Protein AF-A0AAW7XFF9-F1 (afdb_monomer_lite)

Foldseek 3Di:
DPDDAPDDPVRLVVLLVCQLPDPDQEAEAEDAAALPDQPDPDDHCVVVVVNSVSVVCSNVVSPGHHYHYHYDDDDPDDDDDDDDDDPPDD

Organism: NCBI:txid86304

Sequence (90 aa):
QVGRTILGEEQWNWLNLELKNSTANFNVVMSSIQVIPAEHPYEKWGNFPNERERLFGVIAGSKAKNVIILSRYVGLFDKAKARIVGSDQY

Structure (mmCIF, N/CA/C/O backbone):
data_AF-A0AAW7XFF9-F1
#
_entry.id   AF-A0AAW7XFF9-F1
#
loop_
_atom_site.group_PDB
_atom_site.id
_atom_site.type_symbol
_atom_site.label_atom_id
_atom_site.label_alt_id
_atom_site.label_comp_id
_atom_site.label_asym_id
_atom_site.label_entity_id
_atom_site.label_seq_id
_atom_site.pdbx_PDB_ins_code
_atom_site.Cartn_x
_atom_site.Cartn_y
_atom_site.Cartn_z
_atom_site.occupancy
_atom_site.B_iso_or_equiv
_atom_site.auth_seq_id
_atom_site.auth_comp_id
_atom_site.auth_asym_id
_atom_site.auth_atom_id
_atom_site.pdbx_PDB_model_num
ATOM 1 N N . GLN A 1 1 ? 22.927 1.268 -7.945 1.00 42.50 1 GLN A N 1
ATOM 2 C CA . GLN A 1 1 ? 21.907 2.190 -8.487 1.00 42.50 1 GLN A CA 1
ATOM 3 C C . GLN A 1 1 ? 20.865 2.377 -7.402 1.00 42.50 1 GLN A C 1
ATOM 5 O O . GLN A 1 1 ? 20.412 1.370 -6.874 1.00 42.50 1 GLN A O 1
ATOM 10 N N . VAL A 1 2 ? 20.523 3.613 -7.033 1.00 51.28 2 VAL A N 1
ATOM 11 C CA . VAL A 1 2 ? 19.313 3.858 -6.233 1.00 51.28 2 VAL A CA 1
ATOM 12 C C . VAL A 1 2 ? 18.149 3.394 -7.110 1.00 51.28 2 VAL A C 1
ATOM 14 O O . VAL A 1 2 ? 17.975 3.915 -8.212 1.00 51.28 2 VAL A O 1
ATOM 17 N N . GLY A 1 3 ? 17.471 2.315 -6.714 1.00 64.69 3 GLY A N 1
ATOM 18 C CA . GLY A 1 3 ? 16.359 1.758 -7.482 1.00 64.69 3 GLY A CA 1
ATOM 19 C C . GLY A 1 3 ? 15.289 2.827 -7.690 1.00 64.69 3 GLY A C 1
ATOM 20 O O . GLY A 1 3 ? 15.052 3.643 -6.802 1.00 64.69 3 GLY A O 1
ATOM 21 N N . ARG A 1 4 ? 14.673 2.877 -8.876 1.00 77.00 4 ARG A N 1
ATOM 22 C CA . ARG A 1 4 ? 13.588 3.835 -9.118 1.00 77.00 4 ARG A CA 1
ATOM 23 C C . ARG A 1 4 ? 12.411 3.457 -8.217 1.00 77.00 4 ARG A C 1
ATOM 25 O O . ARG A 1 4 ? 11.998 2.301 -8.234 1.00 77.00 4 ARG A O 1
ATOM 32 N N . THR A 1 5 ? 11.893 4.421 -7.465 1.00 88.38 5 THR A N 1
ATOM 33 C CA . THR A 1 5 ? 10.783 4.225 -6.529 1.00 88.38 5 THR A CA 1
ATOM 34 C C . THR A 1 5 ? 9.511 4.924 -7.017 1.00 88.38 5 THR A C 1
ATOM 36 O O . THR A 1 5 ? 9.601 5.918 -7.740 1.00 88.38 5 THR A O 1
ATOM 39 N N . ILE A 1 6 ? 8.339 4.411 -6.629 1.00 91.56 6 ILE A N 1
ATOM 40 C CA . ILE A 1 6 ? 7.056 5.112 -6.792 1.00 91.56 6 ILE A CA 1
ATOM 41 C C . ILE A 1 6 ? 6.749 5.953 -5.548 1.00 91.56 6 ILE A C 1
ATOM 43 O O . ILE A 1 6 ? 6.256 7.072 -5.685 1.00 91.56 6 ILE A O 1
ATOM 47 N N . LEU A 1 7 ? 7.056 5.435 -4.352 1.00 94.38 7 LEU A N 1
ATOM 48 C CA . LEU A 1 7 ? 6.879 6.133 -3.078 1.00 94.38 7 LEU A CA 1
ATOM 49 C C . LEU A 1 7 ? 8.214 6.223 -2.325 1.00 94.38 7 LEU A C 1
ATOM 51 O O . LEU A 1 7 ? 8.944 5.244 -2.188 1.00 94.38 7 LEU A O 1
ATOM 55 N N . GLY A 1 8 ? 8.550 7.395 -1.791 1.00 95.31 8 GLY A N 1
ATOM 56 C CA . GLY A 1 8 ? 9.706 7.523 -0.896 1.00 95.31 8 GLY A CA 1
ATOM 57 C C . GLY A 1 8 ? 9.539 6.684 0.380 1.00 95.31 8 GLY A C 1
ATOM 58 O O . GLY A 1 8 ? 8.419 6.358 0.769 1.00 95.31 8 GLY A O 1
ATOM 59 N N . GLU A 1 9 ? 10.633 6.366 1.077 1.00 95.19 9 GLU A N 1
ATOM 60 C CA . GLU A 1 9 ? 10.574 5.569 2.319 1.00 95.19 9 GLU A CA 1
ATOM 61 C C . GLU A 1 9 ? 9.641 6.174 3.380 1.00 95.19 9 GLU A C 1
ATOM 63 O O . GLU A 1 9 ? 8.893 5.454 4.038 1.00 95.19 9 GLU A O 1
ATOM 68 N N . GLU A 1 10 ? 9.609 7.502 3.505 1.00 96.88 10 GLU A N 1
ATOM 69 C CA . GLU A 1 10 ? 8.675 8.194 4.402 1.00 96.88 10 GLU A CA 1
ATOM 70 C C . GLU A 1 10 ? 7.211 7.945 4.016 1.00 96.88 10 GLU A C 1
ATOM 72 O O . GLU A 1 10 ? 6.380 7.670 4.881 1.00 96.88 10 GLU A O 1
ATOM 77 N N . GLN A 1 11 ? 6.898 7.966 2.717 1.00 97.25 11 GLN A N 1
ATOM 78 C CA . GLN A 1 11 ? 5.554 7.692 2.205 1.00 97.25 11 GLN A CA 1
ATOM 79 C C . GLN A 1 11 ? 5.164 6.226 2.406 1.00 97.25 11 GLN A C 1
ATOM 81 O O . GLN A 1 11 ? 4.015 5.937 2.739 1.00 97.25 11 GLN A O 1
ATOM 86 N N . TRP A 1 12 ? 6.111 5.299 2.251 1.00 97.19 12 TRP A N 1
ATOM 87 C CA . TRP A 1 12 ? 5.885 3.885 2.538 1.00 97.19 12 TRP A CA 1
ATOM 88 C C . TRP A 1 12 ? 5.588 3.632 4.014 1.00 97.19 12 TRP A C 1
ATOM 90 O O . TRP A 1 12 ? 4.648 2.903 4.340 1.00 97.19 12 TRP A O 1
ATOM 100 N N . ASN A 1 13 ? 6.362 4.253 4.902 1.00 97.69 13 ASN A N 1
ATOM 101 C CA . ASN A 1 13 ? 6.146 4.157 6.341 1.00 97.69 13 ASN A CA 1
ATOM 102 C C . ASN A 1 13 ? 4.797 4.755 6.741 1.00 97.69 13 ASN A C 1
ATOM 104 O O . ASN A 1 13 ? 4.054 4.126 7.494 1.00 97.69 13 ASN A O 1
ATOM 108 N N . TRP A 1 14 ? 4.458 5.922 6.189 1.00 98.25 14 TRP A N 1
ATOM 109 C CA . TRP A 1 14 ? 3.157 6.552 6.380 1.00 98.25 14 TRP A CA 1
ATOM 110 C C . TRP A 1 14 ? 2.013 5.629 5.941 1.00 98.25 14 TRP A C 1
ATOM 112 O O . TRP A 1 14 ? 1.160 5.297 6.759 1.00 98.25 14 TRP A O 1
ATOM 122 N N . LEU A 1 15 ? 2.034 5.124 4.702 1.00 98.06 15 LEU A N 1
ATOM 123 C CA . LEU A 1 15 ? 0.961 4.274 4.170 1.00 98.06 15 LEU A CA 1
ATOM 124 C C . LEU A 1 15 ? 0.756 3.009 5.015 1.00 98.06 15 LEU A C 1
ATOM 126 O O . LEU A 1 15 ? -0.378 2.614 5.292 1.00 98.06 15 LEU A O 1
ATOM 130 N N . ASN A 1 16 ? 1.853 2.378 5.439 1.00 97.81 16 ASN A N 1
ATOM 131 C CA . ASN A 1 16 ? 1.797 1.194 6.287 1.00 97.81 16 ASN A CA 1
ATOM 132 C C . ASN A 1 16 ? 1.175 1.493 7.658 1.00 97.81 16 ASN A C 1
ATOM 134 O O . ASN A 1 16 ? 0.352 0.715 8.137 1.00 97.81 16 ASN A O 1
ATOM 138 N N . LEU A 1 17 ? 1.542 2.614 8.285 1.00 98.19 17 LEU A N 1
ATOM 139 C CA . LEU A 1 17 ? 0.987 3.017 9.578 1.00 98.19 17 LEU A CA 1
ATOM 140 C C . LEU A 1 17 ? -0.497 3.386 9.478 1.00 98.19 17 LEU A C 1
ATOM 142 O O . LEU A 1 17 ? -1.271 2.944 10.325 1.00 98.19 17 LEU A O 1
ATOM 146 N N . GLU A 1 18 ? -0.902 4.123 8.442 1.00 98.25 18 GLU A N 1
ATOM 147 C CA . GLU A 1 18 ? -2.308 4.481 8.208 1.00 98.25 18 GLU A CA 1
ATOM 148 C C . GLU A 1 18 ? -3.185 3.236 8.064 1.00 98.25 18 GLU A C 1
ATOM 150 O O . GLU A 1 18 ? -4.183 3.084 8.767 1.00 98.25 18 GLU A O 1
ATOM 155 N N . LEU A 1 19 ? -2.789 2.293 7.202 1.00 98.00 19 LEU A N 1
ATOM 156 C CA . LEU A 1 19 ? -3.567 1.073 6.993 1.00 98.00 19 LEU A CA 1
ATOM 157 C C . LEU A 1 19 ? -3.570 0.182 8.240 1.00 98.00 19 LEU A C 1
ATOM 159 O O . LEU A 1 19 ? -4.623 -0.323 8.624 1.00 98.00 19 LEU A O 1
ATOM 163 N N . LYS A 1 20 ? -2.422 0.014 8.907 1.00 97.75 20 LYS A N 1
ATOM 164 C CA . LYS A 1 20 ? -2.309 -0.832 10.106 1.00 97.75 20 LYS A CA 1
ATOM 165 C C . LYS A 1 20 ? -3.145 -0.312 11.278 1.00 97.75 20 LYS A C 1
ATOM 167 O O . LYS A 1 20 ? -3.659 -1.113 12.056 1.00 97.75 20 LYS A O 1
ATOM 172 N N . ASN A 1 21 ? -3.270 1.007 11.414 1.00 97.94 21 ASN A N 1
ATOM 173 C CA . ASN A 1 21 ? -4.008 1.637 12.509 1.00 97.94 21 ASN A CA 1
ATOM 174 C C . ASN A 1 21 ? -5.468 1.957 12.151 1.00 97.94 21 ASN A C 1
ATOM 176 O O . ASN A 1 21 ? -6.221 2.423 13.008 1.00 97.94 21 ASN A O 1
ATOM 180 N N . SER A 1 2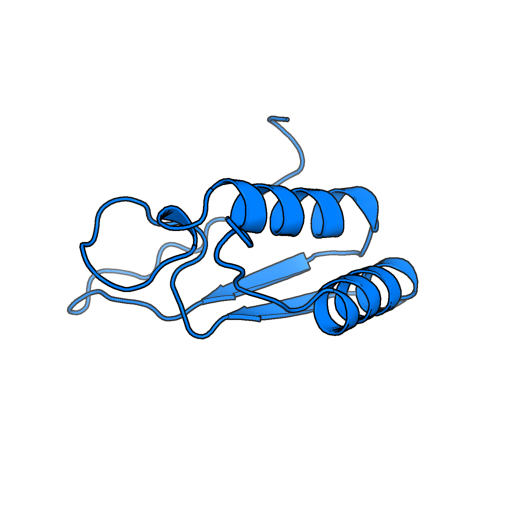2 ? -5.885 1.715 10.906 1.00 97.50 22 SER A N 1
ATOM 181 C CA . SER A 1 22 ? -7.233 2.039 10.453 1.00 97.50 22 SER A CA 1
ATOM 182 C C . SER A 1 22 ? -8.293 1.174 11.134 1.00 97.50 22 SER A C 1
ATOM 184 O O . SER A 1 22 ? -8.270 -0.058 11.089 1.00 97.50 22 SER A O 1
ATOM 186 N N . THR A 1 23 ? -9.291 1.838 11.715 1.00 97.06 23 THR A N 1
ATOM 187 C CA . THR A 1 23 ? -10.511 1.214 12.250 1.00 97.06 23 THR A CA 1
ATOM 188 C C . THR A 1 23 ? -11.700 1.339 11.295 1.00 97.06 23 THR A C 1
ATOM 190 O O . THR A 1 23 ? -12.795 0.863 11.607 1.00 97.06 23 THR A O 1
ATOM 193 N N . ALA A 1 24 ? -11.497 1.949 10.122 1.00 97.19 24 ALA A N 1
ATOM 194 C CA . ALA A 1 24 ? -12.548 2.204 9.149 1.00 97.19 24 ALA A CA 1
ATOM 195 C C . ALA A 1 24 ? -13.123 0.902 8.569 1.00 97.19 24 ALA A C 1
ATOM 197 O O . ALA A 1 24 ? -12.432 -0.108 8.417 1.00 97.19 24 ALA A O 1
ATOM 198 N N . ASN A 1 25 ? -14.405 0.929 8.194 1.00 97.38 25 ASN A N 1
ATOM 199 C CA . ASN A 1 25 ? -15.034 -0.202 7.509 1.00 97.38 25 ASN A CA 1
ATOM 200 C C . ASN A 1 25 ? -14.509 -0.392 6.081 1.00 97.38 25 ASN A C 1
ATOM 202 O O . ASN A 1 25 ? -14.571 -1.509 5.575 1.00 97.38 25 ASN A O 1
ATOM 206 N N . PHE A 1 26 ? -14.008 0.673 5.454 1.00 95.38 26 PHE A N 1
ATOM 207 C CA . PHE A 1 26 ? -13.430 0.680 4.113 1.00 95.38 26 PHE A CA 1
ATOM 208 C C . PHE A 1 26 ? -12.200 1.578 4.087 1.00 95.38 26 PHE A C 1
ATOM 210 O O . PHE A 1 26 ? -12.190 2.632 4.722 1.00 95.38 26 PHE A O 1
ATOM 217 N N . ASN A 1 27 ? -11.195 1.181 3.313 1.00 96.50 27 ASN A N 1
ATOM 218 C CA . ASN A 1 27 ? -9.970 1.947 3.113 1.00 96.50 27 ASN A CA 1
ATOM 219 C C . ASN A 1 27 ? -9.755 2.130 1.616 1.00 96.50 27 ASN A C 1
ATOM 221 O O . ASN A 1 27 ? -9.716 1.148 0.882 1.00 96.50 27 ASN A O 1
ATOM 225 N N . VAL A 1 28 ? -9.624 3.368 1.149 1.00 94.94 28 VAL A N 1
ATOM 226 C CA . VAL A 1 28 ? -9.440 3.645 -0.278 1.00 94.94 28 VAL A CA 1
ATOM 227 C C . VAL A 1 28 ? -8.013 4.115 -0.516 1.00 94.94 28 VAL A C 1
ATOM 229 O O . VAL A 1 28 ? -7.621 5.177 -0.043 1.00 94.94 28 VAL A O 1
ATOM 232 N N . VAL A 1 29 ? -7.247 3.334 -1.276 1.00 94.81 29 VAL A N 1
ATOM 233 C CA . VAL A 1 29 ? -5.909 3.710 -1.742 1.00 94.81 29 VAL A CA 1
ATOM 234 C C . VAL A 1 29 ? -6.033 4.179 -3.183 1.00 94.81 29 VAL A C 1
ATOM 236 O O . VAL A 1 29 ? -6.386 3.404 -4.072 1.00 94.81 29 VAL A O 1
ATOM 239 N N . MET A 1 30 ? -5.757 5.459 -3.423 1.00 93.50 30 MET A N 1
ATOM 240 C CA . MET A 1 30 ? -5.878 6.056 -4.749 1.00 93.50 30 MET A CA 1
ATOM 241 C C . MET A 1 30 ? -4.505 6.252 -5.394 1.00 93.50 30 MET A C 1
ATOM 243 O O . MET A 1 30 ? -3.597 6.807 -4.782 1.00 93.50 30 MET A O 1
ATOM 247 N N . SER A 1 31 ? -4.359 5.816 -6.644 1.00 90.25 31 SER A N 1
ATOM 248 C CA . SER A 1 31 ? -3.135 5.970 -7.430 1.00 90.25 31 SER A CA 1
ATOM 249 C C . SER A 1 31 ? -3.405 6.676 -8.758 1.00 90.25 31 SER A C 1
ATOM 251 O O . SER A 1 31 ? -4.343 6.353 -9.487 1.00 90.25 31 SER A O 1
ATOM 253 N N . SER A 1 32 ? -2.553 7.634 -9.114 1.00 87.94 32 SER A N 1
ATOM 254 C CA . SER A 1 32 ? -2.631 8.364 -10.387 1.00 87.94 32 SER A CA 1
ATOM 255 C C . SER A 1 32 ? -2.244 7.508 -11.603 1.00 87.94 32 SER A C 1
ATOM 257 O O . SER A 1 32 ? -2.617 7.828 -12.734 1.00 87.94 32 SER A O 1
ATOM 259 N N . ILE A 1 33 ? -1.536 6.397 -11.388 1.00 87.69 33 ILE A N 1
ATOM 260 C CA . ILE A 1 33 ? -1.090 5.464 -12.427 1.00 87.69 33 ILE A CA 1
ATOM 261 C C . ILE A 1 33 ? -1.678 4.069 -12.206 1.00 87.69 33 ILE A C 1
ATOM 263 O O . ILE A 1 33 ? -2.104 3.709 -11.112 1.00 87.69 33 ILE A O 1
ATOM 267 N N . GLN A 1 34 ? -1.722 3.272 -13.270 1.00 85.75 34 GLN A N 1
ATOM 268 C CA . GLN A 1 34 ? -2.361 1.957 -13.266 1.00 85.75 34 GLN A CA 1
ATOM 269 C C . GLN A 1 34 ? -1.657 0.966 -12.330 1.00 85.75 34 GLN A C 1
ATOM 271 O O . GLN A 1 34 ? -0.466 0.706 -12.501 1.00 85.75 34 GLN A O 1
ATOM 276 N N . VAL A 1 35 ? -2.398 0.388 -11.375 1.00 84.19 35 VAL A N 1
ATOM 277 C CA . VAL A 1 35 ? -1.850 -0.569 -10.390 1.00 84.19 35 VAL A CA 1
ATOM 278 C C . VAL A 1 35 ? -1.896 -2.017 -10.895 1.00 84.19 35 VAL A C 1
ATOM 280 O O . VAL A 1 35 ? -0.935 -2.764 -10.721 1.00 84.19 35 VAL A O 1
ATOM 283 N N . ILE A 1 36 ? -3.003 -2.426 -11.529 1.00 73.81 36 ILE A N 1
ATOM 284 C CA . ILE A 1 36 ? -3.255 -3.828 -11.923 1.00 73.81 36 ILE A CA 1
ATOM 285 C C . ILE A 1 36 ? -2.844 -4.141 -13.377 1.00 73.81 36 ILE A C 1
ATOM 287 O O . ILE A 1 36 ? -2.126 -5.131 -13.565 1.00 73.81 36 ILE A O 1
ATOM 291 N N . PRO A 1 37 ? -3.280 -3.371 -14.401 1.00 67.06 37 PRO A N 1
ATOM 292 C CA . PRO A 1 37 ? -3.036 -3.723 -15.801 1.00 67.06 37 PRO A CA 1
ATOM 293 C C . PRO A 1 37 ? -1.548 -3.708 -16.165 1.00 67.06 37 PRO A C 1
ATOM 295 O O . PRO A 1 37 ? -0.819 -2.778 -15.817 1.00 67.06 37 PRO A O 1
ATOM 298 N N . ALA A 1 38 ? -1.105 -4.730 -16.901 1.00 58.66 38 ALA A N 1
ATOM 299 C CA . ALA A 1 38 ? 0.288 -4.898 -17.319 1.00 58.66 38 ALA A CA 1
ATOM 300 C C . ALA A 1 38 ? 0.531 -4.591 -18.807 1.00 58.66 38 ALA A C 1
ATOM 302 O O . ALA A 1 38 ? 1.683 -4.534 -19.226 1.00 58.66 38 ALA A O 1
ATOM 303 N N . GLU A 1 39 ? -0.506 -4.348 -19.609 1.00 57.84 39 GLU A N 1
ATOM 304 C CA . GLU A 1 39 ? -0.405 -4.488 -21.073 1.00 57.84 39 GLU A CA 1
ATOM 305 C C . GLU A 1 39 ? -0.204 -3.170 -21.846 1.00 57.84 39 GLU A C 1
ATOM 307 O O . GLU A 1 39 ? 0.170 -3.197 -23.013 1.00 57.84 39 GLU A O 1
ATOM 312 N N . HIS A 1 40 ? -0.350 -2.000 -21.212 1.00 63.50 40 HIS A N 1
ATOM 313 C CA . HIS A 1 40 ? -0.232 -0.706 -21.910 1.00 63.50 40 HIS A CA 1
ATOM 314 C C . HIS A 1 40 ? 1.135 -0.022 -21.725 1.00 63.50 40 HIS A C 1
ATOM 316 O O . HIS A 1 40 ? 1.721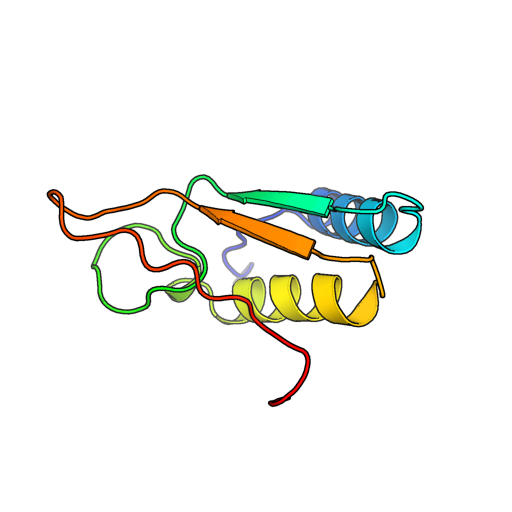 -0.140 -20.651 1.00 63.50 40 HIS A O 1
ATOM 322 N N . PRO A 1 41 ? 1.651 0.731 -22.716 1.00 60.62 41 PRO A N 1
ATOM 323 C CA . PRO A 1 41 ? 3.000 1.315 -22.676 1.00 60.62 41 PRO A CA 1
ATOM 324 C C . PRO A 1 41 ? 3.156 2.521 -21.728 1.00 60.62 41 PRO A C 1
ATOM 326 O O . PRO A 1 41 ? 4.263 3.024 -21.558 1.00 60.62 41 PRO A O 1
ATOM 329 N N . TYR A 1 42 ? 2.071 3.003 -21.119 1.00 70.06 42 TYR A N 1
ATOM 330 C CA . TYR A 1 42 ? 2.089 4.172 -20.235 1.00 70.06 42 TYR A CA 1
ATOM 331 C C . TYR A 1 42 ? 2.666 3.869 -18.842 1.00 70.06 42 TYR A C 1
ATOM 333 O O . TYR A 1 42 ? 2.831 2.712 -18.449 1.00 70.06 42 TYR A O 1
ATOM 341 N N . GLU A 1 43 ? 2.940 4.928 -18.071 1.00 72.75 43 GLU A N 1
ATOM 342 C CA . GLU A 1 43 ? 3.347 4.818 -16.667 1.00 72.75 43 GLU A CA 1
ATOM 343 C C . GLU A 1 43 ? 2.322 4.025 -15.844 1.00 72.75 43 GLU A C 1
ATOM 345 O O . GLU A 1 43 ? 1.132 4.361 -15.778 1.00 72.75 43 GLU A O 1
ATOM 350 N N . LYS A 1 44 ? 2.819 2.952 -15.226 1.00 81.81 44 LYS A N 1
ATOM 351 C CA . LYS A 1 44 ? 2.067 1.961 -14.456 1.00 81.81 44 LYS A CA 1
ATOM 352 C C . LYS A 1 44 ? 2.980 1.328 -13.414 1.00 81.81 44 LYS A C 1
ATOM 354 O O . LYS A 1 44 ? 4.192 1.231 -13.615 1.00 81.81 44 LYS A O 1
ATOM 359 N N . TRP A 1 45 ? 2.387 0.797 -12.354 1.00 89.31 45 TRP A N 1
ATOM 360 C CA . TRP A 1 45 ? 3.101 0.034 -11.328 1.00 89.31 45 TRP A CA 1
ATOM 361 C C . TRP A 1 45 ? 3.770 -1.223 -11.895 1.00 89.31 45 TRP A C 1
ATOM 363 O O . TRP A 1 45 ? 4.783 -1.668 -11.374 1.00 89.31 45 TRP A O 1
ATOM 373 N N . GLY A 1 46 ? 3.270 -1.764 -13.013 1.00 84.50 46 GLY A N 1
ATOM 374 C CA . GLY A 1 46 ? 3.930 -2.854 -13.741 1.00 84.50 46 GLY A CA 1
ATOM 375 C C . GLY A 1 46 ? 5.351 -2.537 -14.234 1.00 84.50 46 GLY A C 1
ATOM 376 O O . GLY A 1 46 ? 6.109 -3.466 -14.479 1.00 84.50 46 GLY A O 1
ATOM 377 N N . ASN A 1 4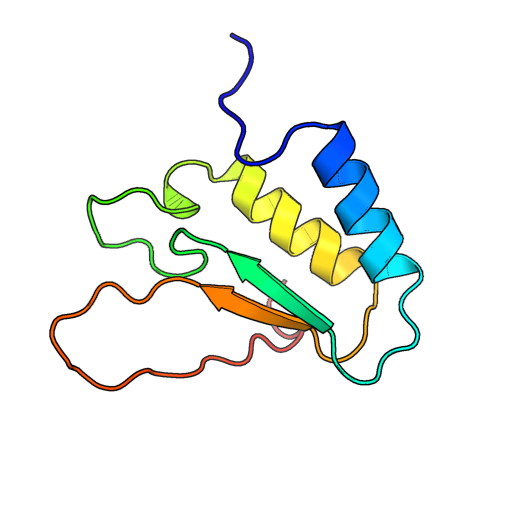7 ? 5.740 -1.259 -14.335 1.00 86.94 47 ASN A N 1
ATOM 378 C CA . ASN A 1 47 ? 7.116 -0.862 -14.666 1.00 86.94 47 ASN A CA 1
ATOM 379 C C . ASN A 1 47 ? 8.052 -0.884 -13.437 1.00 86.94 47 ASN A C 1
ATOM 381 O O . ASN A 1 47 ? 9.264 -0.744 -13.591 1.00 86.94 47 ASN A O 1
ATOM 385 N N . PHE A 1 48 ? 7.495 -1.054 -12.232 1.00 90.12 48 PHE A N 1
ATOM 386 C CA . PHE A 1 48 ? 8.184 -1.054 -10.940 1.00 90.12 48 PHE A CA 1
ATOM 387 C C . PHE A 1 48 ? 7.736 -2.282 -10.122 1.00 90.12 48 PHE A C 1
ATOM 389 O O . PHE A 1 48 ? 7.027 -2.138 -9.123 1.00 90.12 48 PHE A O 1
ATOM 396 N N . PRO A 1 49 ? 8.093 -3.508 -10.551 1.00 88.56 49 PR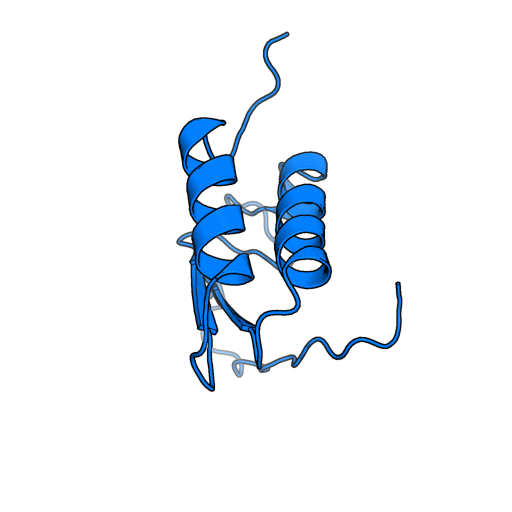O A N 1
ATOM 397 C CA . PRO A 1 49 ? 7.545 -4.741 -9.981 1.00 88.56 49 PRO A CA 1
ATOM 398 C C . PRO A 1 49 ? 7.759 -4.850 -8.464 1.00 88.56 49 PRO A C 1
ATOM 400 O O . PRO A 1 49 ? 6.821 -5.203 -7.758 1.00 88.56 49 PRO A O 1
ATOM 403 N N . ASN A 1 50 ? 8.928 -4.446 -7.959 1.00 91.44 50 ASN A N 1
ATOM 404 C CA . ASN A 1 50 ? 9.235 -4.478 -6.524 1.00 91.44 50 ASN A CA 1
ATOM 405 C C . ASN A 1 50 ? 8.369 -3.496 -5.716 1.00 91.44 50 ASN A C 1
ATOM 407 O O . ASN A 1 50 ? 7.894 -3.827 -4.636 1.00 91.44 50 ASN A O 1
ATOM 411 N N . GLU A 1 51 ? 8.123 -2.294 -6.245 1.00 93.69 51 GLU A N 1
ATOM 412 C CA . GLU A 1 51 ? 7.255 -1.301 -5.595 1.00 93.69 51 GLU A CA 1
ATOM 413 C C . GLU A 1 51 ? 5.795 -1.769 -5.596 1.00 93.69 51 GLU A C 1
ATOM 415 O O . GLU A 1 51 ? 5.070 -1.598 -4.618 1.00 93.69 51 GLU A O 1
ATOM 420 N N . ARG A 1 52 ? 5.362 -2.413 -6.685 1.00 92.06 52 ARG A N 1
ATOM 421 C CA . ARG A 1 52 ? 4.028 -3.011 -6.798 1.00 92.06 52 ARG A CA 1
ATOM 422 C C . ARG A 1 52 ? 3.831 -4.148 -5.803 1.00 92.06 52 ARG A C 1
ATOM 424 O O . ARG A 1 52 ? 2.790 -4.216 -5.154 1.00 92.06 52 ARG A O 1
ATOM 431 N N . GLU A 1 53 ? 4.814 -5.028 -5.683 1.00 92.75 53 GLU A N 1
ATOM 432 C CA . GLU A 1 53 ? 4.802 -6.099 -4.694 1.00 92.75 53 GLU A CA 1
ATOM 433 C C . GLU A 1 53 ? 4.784 -5.528 -3.272 1.00 92.75 53 GLU A C 1
ATOM 435 O O . GLU A 1 53 ? 3.955 -5.940 -2.462 1.00 92.75 53 GLU A O 1
ATOM 440 N N . ARG A 1 54 ? 5.594 -4.497 -2.994 1.00 95.50 54 ARG A N 1
ATOM 441 C CA . ARG A 1 54 ? 5.584 -3.780 -1.711 1.00 95.50 54 ARG A CA 1
ATOM 442 C C . ARG A 1 54 ? 4.212 -3.182 -1.394 1.00 95.50 54 ARG A C 1
ATOM 444 O O . ARG A 1 54 ? 3.761 -3.317 -0.260 1.00 95.50 54 ARG A O 1
ATOM 451 N N . LEU A 1 55 ? 3.512 -2.593 -2.372 1.00 95.38 55 LEU A N 1
ATOM 452 C CA . LEU A 1 55 ? 2.145 -2.086 -2.187 1.00 95.38 55 LEU A CA 1
ATOM 453 C C . LEU A 1 55 ? 1.194 -3.193 -1.722 1.00 95.38 55 LEU A C 1
ATOM 455 O O . LEU A 1 55 ? 0.481 -3.022 -0.733 1.00 95.38 55 LEU A O 1
ATOM 459 N N . PHE A 1 56 ? 1.187 -4.328 -2.424 1.00 94.50 56 PHE A N 1
ATOM 460 C CA . PHE A 1 56 ? 0.328 -5.453 -2.061 1.00 94.50 56 PHE A CA 1
ATOM 461 C C . PHE A 1 56 ? 0.719 -6.063 -0.715 1.00 94.50 56 PHE A C 1
ATOM 463 O O . PHE A 1 56 ? -0.165 -6.375 0.080 1.00 94.50 56 PHE A O 1
ATOM 470 N N . GLY A 1 57 ? 2.017 -6.153 -0.418 1.00 95.94 57 GLY A N 1
ATOM 471 C CA . GLY A 1 57 ? 2.527 -6.612 0.870 1.00 95.94 57 GLY A CA 1
ATOM 472 C C . GLY A 1 57 ? 2.097 -5.715 2.032 1.00 95.94 57 GLY A C 1
ATOM 473 O O . GLY A 1 57 ? 1.643 -6.222 3.055 1.00 95.94 57 GLY A O 1
ATOM 474 N N . VAL A 1 58 ? 2.159 -4.389 1.868 1.00 97.06 58 VAL A N 1
ATOM 475 C CA . VAL A 1 58 ? 1.673 -3.426 2.872 1.00 97.06 58 VAL A CA 1
ATOM 476 C C . VAL A 1 58 ? 0.169 -3.588 3.094 1.00 97.06 58 VAL A C 1
ATOM 478 O O . VAL A 1 58 ? -0.279 -3.682 4.235 1.00 97.06 58 VAL A O 1
ATOM 481 N N . ILE A 1 59 ? -0.617 -3.684 2.018 1.00 95.62 59 ILE A N 1
ATOM 482 C CA . ILE A 1 59 ? -2.070 -3.869 2.113 1.00 95.62 59 ILE A CA 1
ATOM 483 C C . ILE A 1 59 ? -2.403 -5.180 2.837 1.00 95.62 59 ILE A C 1
ATOM 485 O O . ILE A 1 59 ? -3.141 -5.154 3.822 1.00 95.62 59 ILE A O 1
ATOM 489 N N . ALA A 1 60 ? -1.821 -6.304 2.413 1.00 94.19 60 ALA A N 1
ATOM 490 C CA . ALA A 1 60 ? -2.063 -7.613 3.018 1.00 94.19 60 ALA A CA 1
ATOM 491 C C . ALA A 1 60 ? -1.589 -7.677 4.482 1.00 94.19 60 ALA A C 1
ATOM 493 O O . ALA A 1 60 ? -2.313 -8.153 5.358 1.00 94.19 60 ALA A O 1
ATOM 494 N N . GLY A 1 61 ? -0.397 -7.147 4.770 1.00 95.75 61 GLY A N 1
ATOM 495 C CA . GLY A 1 61 ? 0.204 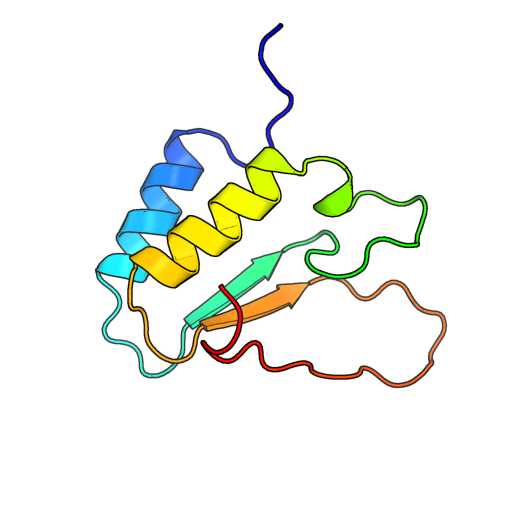-7.148 6.104 1.00 95.75 61 GLY A CA 1
ATOM 496 C C . GLY A 1 61 ? -0.490 -6.223 7.106 1.00 95.75 61 GLY A C 1
ATOM 497 O O . GLY A 1 61 ? -0.471 -6.502 8.306 1.00 95.75 61 GLY A O 1
ATOM 498 N N . SER A 1 62 ? -1.139 -5.153 6.633 1.00 95.50 62 SER A N 1
ATOM 499 C CA . SER A 1 62 ? -1.849 -4.194 7.490 1.00 95.50 62 SER A CA 1
ATOM 500 C C . SER A 1 62 ? -3.080 -4.779 8.187 1.00 95.50 62 SER A C 1
ATOM 502 O O . SER A 1 62 ? -3.465 -4.290 9.246 1.00 95.50 62 SER A O 1
ATOM 504 N N . LYS A 1 63 ? -3.701 -5.818 7.603 1.00 92.88 63 LYS A N 1
ATOM 505 C CA . LYS A 1 63 ? -5.006 -6.369 8.019 1.00 92.88 63 LYS A CA 1
ATOM 506 C C . LYS A 1 63 ? -6.148 -5.336 8.029 1.00 92.88 63 LYS A C 1
ATOM 508 O O . LYS A 1 63 ? -7.171 -5.557 8.681 1.00 92.88 63 LYS A O 1
ATOM 513 N N . ALA A 1 64 ? -5.995 -4.227 7.302 1.00 95.00 64 ALA A N 1
ATOM 514 C CA . ALA A 1 64 ? -7.032 -3.215 7.141 1.00 95.00 64 ALA A CA 1
ATOM 515 C C . ALA A 1 64 ? -8.287 -3.810 6.481 1.00 95.00 64 ALA A C 1
ATOM 517 O O . ALA A 1 64 ? -8.207 -4.628 5.561 1.00 95.00 64 ALA A O 1
ATOM 518 N N . LYS A 1 65 ? -9.472 -3.389 6.932 1.00 94.94 65 LYS A N 1
ATOM 519 C CA . LYS A 1 65 ? -10.743 -3.893 6.394 1.00 94.94 65 LYS A CA 1
ATOM 520 C C . LYS A 1 65 ? -11.024 -3.299 5.015 1.00 94.94 65 LYS A C 1
ATOM 522 O O . LYS A 1 65 ? -10.890 -2.090 4.824 1.00 94.94 65 LYS A O 1
ATOM 527 N N . ASN A 1 66 ? -11.471 -4.154 4.093 1.00 95.62 66 ASN A N 1
ATOM 528 C CA . ASN A 1 66 ? -12.020 -3.794 2.781 1.00 95.62 66 ASN A CA 1
ATOM 529 C C . ASN A 1 66 ? -11.201 -2.718 2.045 1.00 95.62 66 ASN A C 1
ATOM 531 O O . ASN A 1 66 ? -11.704 -1.627 1.759 1.00 95.62 66 ASN A O 1
ATOM 535 N N . VAL A 1 67 ? -9.926 -3.011 1.774 1.00 95.88 67 VAL A N 1
ATOM 536 C CA . VAL A 1 67 ? -9.055 -2.096 1.029 1.00 95.88 67 VAL A CA 1
ATOM 537 C C . VAL A 1 67 ? -9.445 -2.097 -0.450 1.00 95.88 67 VAL A C 1
ATOM 539 O O . VAL A 1 67 ? -9.417 -3.131 -1.114 1.00 95.88 67 VAL A O 1
ATOM 542 N N . ILE A 1 68 ? -9.797 -0.925 -0.971 1.00 93.62 68 ILE A N 1
ATOM 543 C CA . ILE A 1 68 ? -10.150 -0.686 -2.369 1.00 93.62 68 ILE A CA 1
ATOM 544 C C . ILE A 1 68 ? -9.031 0.130 -3.004 1.00 93.62 68 ILE A C 1
ATOM 546 O O . ILE A 1 68 ? -8.719 1.231 -2.551 1.00 93.62 68 ILE A O 1
ATOM 550 N N . ILE A 1 69 ? -8.454 -0.389 -4.085 1.00 92.69 69 ILE A N 1
ATOM 551 C CA . ILE A 1 69 ? -7.489 0.356 -4.892 1.00 92.69 69 ILE A CA 1
ATOM 552 C C . ILE A 1 69 ? -8.229 1.017 -6.051 1.00 92.69 69 ILE A C 1
ATOM 554 O O . ILE A 1 69 ? -8.817 0.333 -6.890 1.00 92.69 69 ILE A O 1
ATOM 558 N N . LEU A 1 70 ? -8.161 2.343 -6.118 1.00 89.62 70 LEU A N 1
ATOM 559 C CA . LEU A 1 70 ? -8.638 3.121 -7.256 1.00 89.62 70 LEU A CA 1
ATOM 560 C C . LEU A 1 70 ? -7.438 3.629 -8.044 1.00 89.62 70 LEU A C 1
ATOM 562 O O . LEU A 1 70 ? -6.544 4.261 -7.490 1.00 89.62 70 LEU A O 1
ATOM 566 N N . SER A 1 71 ? -7.414 3.367 -9.348 1.00 87.44 71 SER A N 1
ATOM 567 C CA . SER A 1 71 ? -6.354 3.868 -10.220 1.00 87.44 71 SER A CA 1
ATOM 568 C C . SER A 1 71 ? -6.905 4.436 -11.513 1.00 87.44 71 SER A C 1
ATOM 570 O O . SER A 1 71 ? -7.976 4.022 -11.960 1.00 87.44 71 SER A O 1
ATOM 572 N N . ARG A 1 72 ? -6.144 5.337 -12.141 1.00 78.81 72 ARG A N 1
ATOM 573 C CA . ARG A 1 72 ? -6.475 5.887 -13.461 1.00 78.81 72 ARG A CA 1
ATOM 574 C C . ARG A 1 72 ? -6.852 4.779 -14.450 1.00 78.81 72 ARG A C 1
ATOM 576 O O . ARG A 1 72 ? -6.112 3.815 -14.642 1.00 78.81 72 ARG A O 1
ATOM 583 N N . TYR A 1 73 ? -7.984 4.962 -15.119 1.00 69.62 73 TYR A N 1
ATOM 584 C CA . TYR A 1 73 ? -8.398 4.144 -16.252 1.00 69.62 73 TYR A CA 1
ATOM 585 C C . TYR A 1 73 ? -7.728 4.674 -17.527 1.00 69.62 73 TYR A C 1
ATOM 587 O O . TYR A 1 73 ? -7.746 5.877 -17.778 1.00 69.62 73 TYR A O 1
ATOM 595 N N . VAL A 1 74 ? -7.115 3.791 -18.318 1.00 61.34 74 VAL A N 1
ATOM 596 C CA . VAL A 1 74 ? -6.599 4.134 -19.655 1.00 61.34 74 VAL A CA 1
ATOM 597 C C . VAL A 1 74 ? -7.265 3.184 -20.638 1.00 61.34 74 VAL A C 1
ATOM 599 O O . VAL A 1 74 ? -6.698 2.168 -21.019 1.00 61.34 74 VAL A O 1
ATOM 602 N N . GLY A 1 75 ? -8.513 3.492 -20.968 1.00 54.38 75 GLY A N 1
ATOM 603 C CA . GLY A 1 75 ? -9.251 2.888 -22.066 1.00 54.38 75 GLY A CA 1
ATOM 604 C C . GLY A 1 75 ? -10.068 3.979 -22.749 1.00 54.38 75 GLY A C 1
ATOM 605 O O . GLY A 1 75 ? -10.708 4.786 -22.072 1.00 54.38 75 GLY A O 1
ATOM 606 N N . LEU A 1 76 ? -10.047 4.025 -24.084 1.00 49.19 76 LEU A N 1
ATOM 607 C CA . LEU A 1 76 ? -11.234 4.495 -24.800 1.00 49.19 76 LEU A CA 1
ATOM 608 C C . LEU A 1 76 ? -12.380 3.590 -24.331 1.00 49.19 76 LEU A C 1
ATOM 610 O O . LEU A 1 76 ? -12.186 2.380 -24.299 1.00 49.19 76 LEU A O 1
ATOM 614 N N . PHE A 1 77 ? -13.495 4.180 -23.895 1.00 46.94 77 PHE A N 1
ATOM 615 C CA . PHE A 1 77 ? -14.651 3.517 -23.278 1.00 46.94 77 PHE A CA 1
ATOM 616 C C . PHE A 1 77 ? -14.834 2.042 -23.663 1.00 46.94 77 PHE A C 1
ATOM 618 O O . PHE A 1 77 ? -15.448 1.742 -24.678 1.00 46.94 77 PHE A O 1
ATOM 625 N N . ASP A 1 78 ? -14.398 1.130 -22.796 1.00 38.44 78 ASP A N 1
ATOM 626 C CA . ASP A 1 78 ? -14.938 -0.223 -22.770 1.00 38.44 78 ASP A CA 1
ATOM 627 C C . ASP A 1 78 ? -14.947 -0.742 -21.331 1.00 38.44 78 ASP A C 1
ATOM 629 O O . ASP A 1 78 ? -13.917 -1.057 -20.733 1.00 38.44 78 ASP A O 1
ATOM 633 N N . LYS A 1 79 ? -16.156 -0.709 -20.758 1.00 36.81 79 LYS A N 1
ATOM 634 C CA . LYS A 1 79 ? -16.609 -1.260 -19.469 1.00 36.81 79 LYS A CA 1
ATOM 635 C C . LYS A 1 79 ? -15.524 -1.421 -18.395 1.00 36.81 79 LYS A C 1
ATOM 637 O O . LYS A 1 79 ? -14.782 -2.400 -18.362 1.00 36.81 79 LYS A O 1
ATOM 642 N N . ALA A 1 80 ? -15.535 -0.512 -17.419 1.00 40.84 80 ALA A N 1
ATOM 643 C CA . ALA A 1 80 ? -14.791 -0.670 -16.175 1.00 40.84 80 ALA A CA 1
ATOM 644 C C . ALA A 1 80 ? -15.165 -2.001 -15.492 1.00 40.84 80 ALA A C 1
ATOM 646 O O . ALA A 1 80 ? -16.272 -2.171 -14.982 1.00 40.84 80 ALA A O 1
ATOM 647 N N . LYS A 1 81 ? -14.238 -2.964 -15.497 1.00 38.31 81 LYS A N 1
ATOM 648 C CA . LYS A 1 81 ? -14.371 -4.226 -14.767 1.00 38.31 81 LYS A CA 1
ATOM 649 C C . LYS A 1 81 ? -13.782 -4.014 -13.373 1.00 38.31 81 LYS A C 1
ATOM 651 O O . LYS A 1 81 ? -12.565 -3.987 -13.210 1.00 38.31 81 LYS A O 1
ATOM 656 N N . ALA A 1 82 ? -14.640 -3.827 -12.373 1.00 40.56 82 ALA A N 1
ATOM 657 C CA . ALA A 1 82 ? -14.214 -3.851 -10.979 1.00 40.56 82 ALA A CA 1
ATOM 658 C C . ALA A 1 82 ? -13.734 -5.273 -10.643 1.00 40.56 82 ALA A C 1
ATOM 660 O O . ALA A 1 82 ? -14.494 -6.232 -10.782 1.00 40.56 82 ALA A O 1
ATOM 661 N N . ARG A 1 83 ? -12.469 -5.425 -10.239 1.00 45.03 83 ARG A N 1
ATOM 662 C CA . ARG A 1 83 ? -11.938 -6.693 -9.728 1.00 45.03 83 ARG A CA 1
ATOM 663 C C . ARG A 1 83 ? -11.680 -6.529 -8.239 1.00 45.03 83 ARG A C 1
ATOM 665 O O . ARG A 1 83 ? -10.781 -5.796 -7.845 1.00 45.03 83 ARG A O 1
ATOM 672 N N . ILE A 1 84 ? -12.494 -7.202 -7.434 1.00 46.19 84 ILE A N 1
ATOM 673 C CA . ILE A 1 84 ? -12.235 -7.382 -6.007 1.00 46.19 84 ILE A CA 1
ATOM 674 C C . ILE A 1 84 ? -11.096 -8.397 -5.906 1.00 46.19 84 ILE A C 1
ATOM 676 O O . ILE A 1 84 ? -11.221 -9.516 -6.405 1.00 46.19 84 ILE A O 1
ATOM 680 N N . VAL A 1 85 ? -9.968 -7.996 -5.323 1.00 51.03 85 VAL A N 1
ATOM 681 C CA . VAL A 1 85 ? -8.903 -8.928 -4.941 1.00 51.03 85 VAL A CA 1
ATOM 682 C C . VAL A 1 85 ? -9.262 -9.440 -3.548 1.00 51.03 85 VAL A C 1
ATOM 684 O O . VAL A 1 85 ? -9.134 -8.714 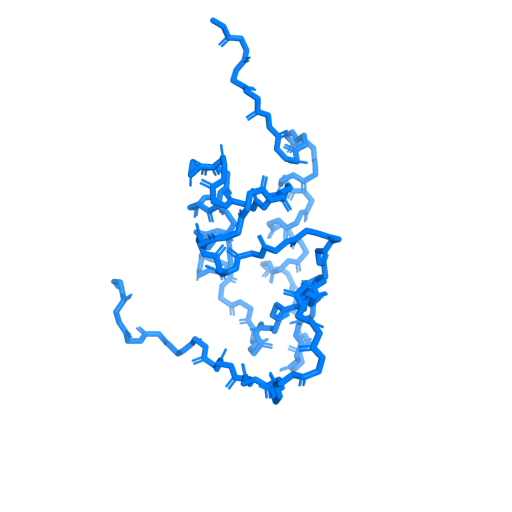-2.567 1.00 51.03 85 VAL A O 1
ATOM 687 N N . GLY A 1 86 ? -9.813 -10.653 -3.494 1.00 39.47 86 GLY A N 1
ATOM 688 C CA . GLY A 1 86 ? -9.986 -11.420 -2.261 1.00 39.47 86 GLY A CA 1
ATOM 689 C C . GLY A 1 86 ? -8.716 -12.206 -1.939 1.00 39.47 86 GLY A C 1
ATOM 690 O O . GLY A 1 86 ? -7.930 -12.492 -2.836 1.00 39.47 86 GLY A O 1
ATOM 691 N N . SER A 1 87 ? -8.539 -12.542 -0.662 1.00 43.00 87 SER A N 1
ATOM 692 C CA . SER A 1 87 ? -7.376 -13.198 -0.041 1.00 43.00 87 SER A CA 1
ATOM 693 C C . SER A 1 87 ? -7.033 -14.605 -0.543 1.00 43.00 87 SER A C 1
ATOM 695 O O . SER A 1 87 ? -6.191 -15.262 0.058 1.00 43.00 87 SER A O 1
ATOM 697 N N . ASP A 1 88 ? -7.659 -15.081 -1.611 1.00 45.69 88 ASP A N 1
ATOM 698 C CA . ASP A 1 88 ? -7.347 -16.384 -2.173 1.00 45.69 88 ASP A CA 1
ATOM 699 C C . ASP A 1 88 ? -6.429 -16.171 -3.370 1.00 45.69 88 ASP A C 1
ATOM 701 O O . ASP A 1 88 ? -6.855 -15.623 -4.388 1.00 45.69 88 ASP A O 1
ATOM 705 N N . GLN A 1 89 ? -5.192 -16.655 -3.223 1.00 44.25 89 GLN A N 1
ATOM 706 C CA . GLN A 1 89 ? -4.039 -16.569 -4.134 1.00 44.25 89 GLN A CA 1
ATOM 707 C C . GLN A 1 89 ? -3.018 -15.494 -3.733 1.00 44.25 89 GLN A C 1
ATOM 709 O O . GLN A 1 89 ? -2.782 -14.563 -4.495 1.00 44.25 89 GLN A O 1
ATOM 714 N N . TYR A 1 90 ? -2.416 -15.656 -2.550 1.00 42.50 90 TYR A N 1
ATOM 715 C CA . TYR A 1 90 ? -0.962 -15.642 -2.317 1.00 42.50 90 TYR A CA 1
ATOM 716 C C . TYR A 1 90 ? -0.656 -16.487 -1.079 1.00 42.50 90 TYR A C 1
ATOM 718 O O . TYR A 1 90 ? -1.423 -16.370 -0.097 1.00 42.50 90 TYR A O 1
#

Secondary structure (DSSP, 8-state):
-----SS-HHHHHHHHHHHHH---S-EEEEESSBSS--SSSSSBGGG-HHHHHHHHHHHHHHT-SSEEEEE---SSS---------S---

InterPro domains:
  IPR018946 PhoD-like phosphatase, metallophosphatase domain [PF09423] (3-71)
  IPR038607 PhoD-like superfamily [G3DSA:3.60.21.70] (1-71)

pLDDT: mean 79.98, std 20.57, range [36.81, 98.25]

Radius of gyration: 13.82 Å; chains: 1; bounding box: 38×25×37 Å